Protein AF-A0A530AAE4-F1 (afdb_monomer)

Solvent-accessible surface area (backbone atoms only — 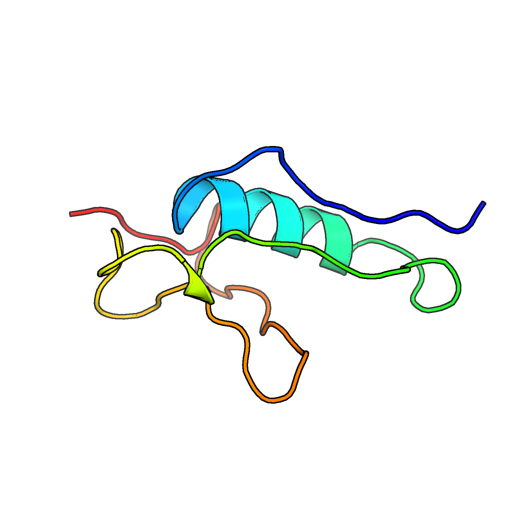not comparable to full-atom values): 4389 Å² total; per-residue (Å²): 126,69,44,66,28,59,66,98,67,55,58,37,71,56,38,28,50,26,41,56,55,46,72,71,47,59,71,98,32,50,76,48,60,57,60,42,48,93,81,48,89,78,62,47,19,86,87,59,56,62,54,80,52,97,92,41,67,78,69,63,83,47,79,86,62,29,60,63,71,118

pLDDT: mean 97.83, std 2.18, range [82.31, 98.88]

Structure (mmC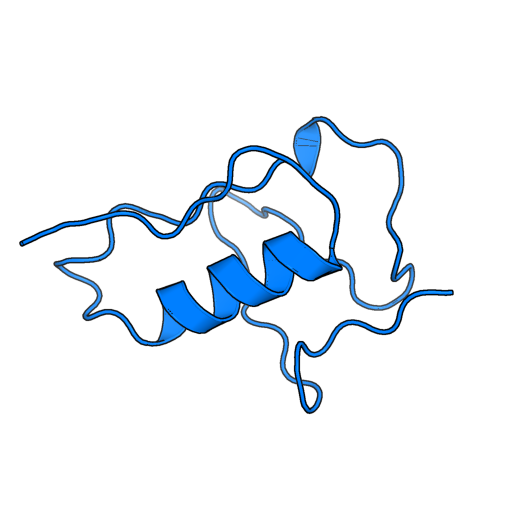IF, N/CA/C/O backbone):
data_AF-A0A530AAE4-F1
#
_entry.id   AF-A0A530AAE4-F1
#
loop_
_atom_site.group_PDB
_atom_site.id
_atom_site.type_symbol
_atom_site.label_atom_id
_atom_site.label_alt_id
_atom_site.label_comp_id
_atom_site.label_asym_id
_atom_site.label_entity_id
_atom_site.label_seq_id
_atom_site.pdbx_PDB_ins_code
_atom_site.Cartn_x
_atom_site.Cartn_y
_atom_site.Cartn_z
_atom_site.occupancy
_atom_site.B_iso_or_equiv
_atom_site.auth_seq_id
_atom_site.auth_comp_id
_atom_site.auth_asym_id
_atom_site.auth_atom_id
_atom_site.pdbx_PDB_model_num
ATOM 1 N N . LEU A 1 1 ? 12.676 -8.477 -15.513 1.00 92.94 1 LEU A N 1
ATOM 2 C CA . LEU A 1 1 ? 13.607 -8.378 -14.372 1.00 92.94 1 LEU A CA 1
ATOM 3 C C . LEU A 1 1 ? 12.758 -8.356 -13.110 1.00 92.94 1 LEU A C 1
ATOM 5 O O . LEU A 1 1 ? 11.625 -7.897 -13.235 1.00 92.94 1 LEU A O 1
ATOM 9 N N . PRO A 1 2 ? 13.225 -8.890 -11.975 1.00 98.56 2 PRO A N 1
ATOM 10 C CA . PRO A 1 2 ? 12.566 -8.654 -10.696 1.00 98.56 2 PRO A CA 1
ATOM 11 C C . PRO A 1 2 ? 12.511 -7.155 -10.372 1.00 98.56 2 PRO A C 1
ATOM 13 O O . PRO A 1 2 ? 13.443 -6.430 -10.729 1.00 98.56 2 PRO A O 1
ATOM 16 N N . HIS A 1 3 ? 11.416 -6.691 -9.775 1.00 98.81 3 HIS A N 1
ATOM 17 C CA . HIS A 1 3 ? 11.240 -5.303 -9.348 1.00 98.81 3 HIS A CA 1
ATOM 18 C C . HIS A 1 3 ? 10.193 -5.195 -8.231 1.00 98.81 3 HIS A C 1
ATOM 20 O O . HIS A 1 3 ? 9.376 -6.098 -8.035 1.00 98.81 3 HIS A O 1
ATOM 26 N N . SER A 1 4 ? 10.205 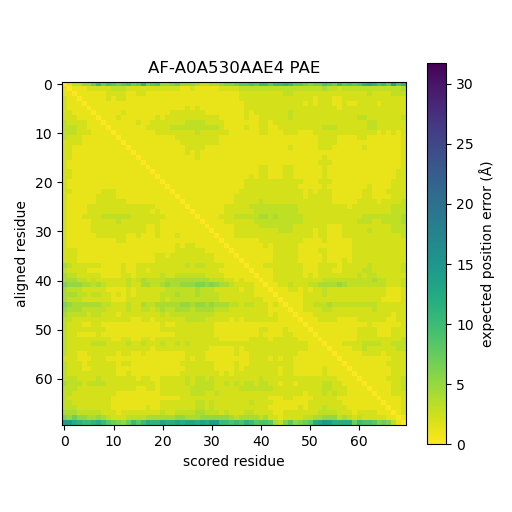-4.071 -7.520 1.00 98.81 4 SER A N 1
ATOM 27 C CA . SER A 1 4 ? 9.172 -3.702 -6.555 1.00 98.81 4 SER A CA 1
ATOM 28 C C . SER A 1 4 ? 8.075 -2.840 -7.197 1.00 98.81 4 SER A C 1
ATOM 30 O O . SER A 1 4 ? 8.148 -2.484 -8.380 1.00 98.81 4 SER A O 1
ATOM 32 N N . CYS A 1 5 ? 7.025 -2.542 -6.434 1.00 98.81 5 CYS A N 1
ATOM 33 C CA . CYS A 1 5 ? 5.980 -1.580 -6.789 1.00 98.81 5 C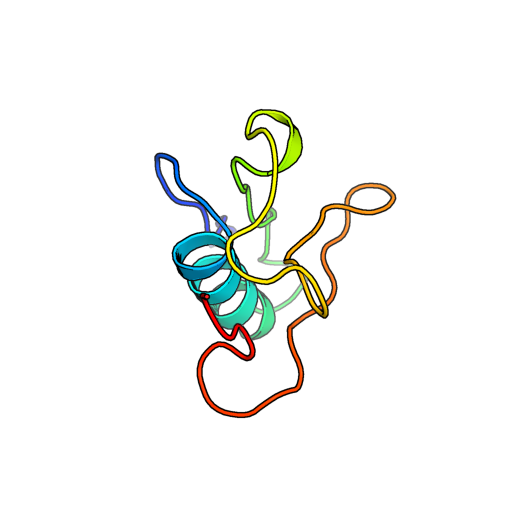YS A CA 1
ATOM 34 C C . CYS A 1 5 ? 5.714 -0.709 -5.566 1.00 98.81 5 CYS A C 1
ATOM 36 O O . CYS A 1 5 ? 4.785 -0.958 -4.801 1.00 98.81 5 CYS A O 1
ATOM 38 N N . ASP A 1 6 ? 6.573 0.286 -5.395 1.00 98.88 6 ASP A N 1
ATOM 39 C CA . ASP A 1 6 ? 6.608 1.160 -4.227 1.00 98.88 6 ASP A CA 1
ATOM 40 C C . ASP A 1 6 ? 6.178 2.578 -4.620 1.00 98.88 6 ASP A C 1
ATOM 42 O O . ASP A 1 6 ? 6.034 2.890 -5.805 1.00 98.88 6 ASP A O 1
ATOM 46 N N . ASP A 1 7 ? 6.037 3.453 -3.629 1.00 98.69 7 ASP A N 1
ATOM 47 C CA . ASP A 1 7 ? 6.079 4.900 -3.836 1.00 98.69 7 ASP A CA 1
ATOM 48 C C . ASP A 1 7 ? 6.890 5.574 -2.717 1.00 98.69 7 ASP A C 1
ATOM 50 O O . ASP A 1 7 ? 7.246 4.941 -1.723 1.00 98.69 7 ASP A O 1
ATOM 54 N N . ALA A 1 8 ? 7.205 6.859 -2.871 1.00 98.56 8 ALA A N 1
ATOM 55 C CA . ALA A 1 8 ? 8.041 7.606 -1.938 1.00 98.56 8 ALA A CA 1
ATOM 56 C C . ALA A 1 8 ? 7.418 7.738 -0.534 1.00 98.56 8 ALA A C 1
ATOM 58 O O . ALA A 1 8 ? 8.134 7.661 0.464 1.00 98.56 8 ALA A O 1
ATOM 59 N N . TRP A 1 9 ? 6.103 7.976 -0.446 1.00 98.38 9 TRP A N 1
ATOM 60 C CA . TRP A 1 9 ? 5.337 8.068 0.804 1.00 98.38 9 TRP A CA 1
ATOM 61 C C . TRP A 1 9 ? 3.824 8.069 0.522 1.00 98.38 9 TRP A C 1
ATOM 63 O O . TRP A 1 9 ? 3.405 8.175 -0.625 1.00 98.38 9 TRP A O 1
ATOM 73 N N . GLY A 1 10 ? 2.996 8.053 1.571 1.00 98.25 10 GLY A N 1
ATOM 74 C CA . GLY A 1 10 ? 1.571 8.401 1.498 1.00 98.25 10 GLY A CA 1
ATOM 75 C C . GLY A 1 10 ? 0.622 7.353 2.084 1.00 98.25 10 GLY A C 1
ATOM 76 O O . GLY A 1 10 ? 1.033 6.264 2.474 1.00 98.25 10 G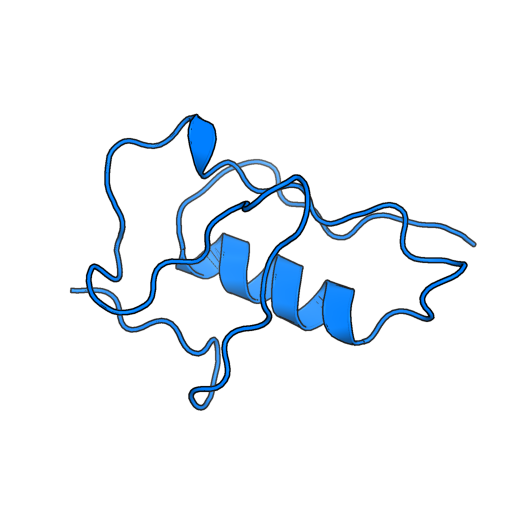LY A O 1
ATOM 77 N N . GLY A 1 11 ? -0.652 7.741 2.219 1.00 98.06 11 GLY A N 1
ATOM 78 C CA . GLY A 1 11 ? -1.702 6.947 2.872 1.00 98.06 11 GLY A CA 1
ATOM 79 C C . GLY A 1 11 ? -2.408 5.942 1.953 1.00 98.06 11 GLY A C 1
ATOM 80 O O . GLY A 1 11 ? -1.898 5.577 0.895 1.00 98.06 11 GLY A O 1
ATOM 81 N N . ASP A 1 12 ? -3.622 5.528 2.336 1.00 98.44 12 ASP A N 1
ATOM 82 C CA . ASP A 1 12 ? -4.329 4.391 1.716 1.00 98.44 12 ASP A CA 1
ATOM 83 C C . ASP A 1 12 ? -4.526 4.510 0.198 1.00 98.44 12 ASP A C 1
ATOM 85 O O . ASP A 1 12 ? -4.504 3.502 -0.500 1.00 98.44 12 ASP A O 1
ATOM 89 N N . ILE A 1 13 ? -4.698 5.726 -0.334 1.00 98.44 13 IL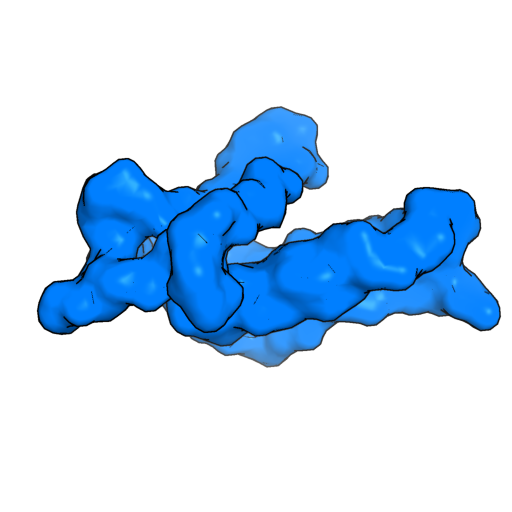E A N 1
ATOM 90 C CA . ILE A 1 13 ? -4.942 5.946 -1.770 1.00 98.44 13 ILE A CA 1
ATOM 91 C C . ILE A 1 13 ? -3.750 5.461 -2.603 1.00 98.44 13 ILE A C 1
ATOM 93 O O . ILE A 1 13 ? -3.918 4.670 -3.530 1.00 98.44 13 ILE A O 1
ATOM 97 N N . ILE A 1 14 ? -2.544 5.926 -2.275 1.00 98.75 14 ILE A N 1
ATOM 98 C CA . ILE A 1 14 ? -1.346 5.554 -3.028 1.00 98.75 14 ILE A CA 1
ATOM 99 C C . ILE A 1 14 ? -0.898 4.133 -2.693 1.00 98.75 14 ILE A C 1
ATOM 101 O O . ILE A 1 14 ? -0.532 3.381 -3.593 1.00 98.75 14 ILE A O 1
ATOM 105 N N . ALA A 1 15 ? -1.057 3.716 -1.433 1.00 98.75 15 ALA A N 1
ATOM 106 C CA . ALA A 1 15 ? -0.820 2.339 -1.025 1.00 98.75 15 ALA A CA 1
ATOM 107 C C . ALA A 1 15 ? -1.673 1.356 -1.848 1.00 98.75 15 ALA A C 1
ATOM 109 O O . ALA A 1 15 ? -1.154 0.362 -2.351 1.00 98.75 15 ALA A O 1
ATOM 110 N N . ALA A 1 16 ? -2.959 1.655 -2.061 1.00 98.81 16 ALA A N 1
ATOM 111 C CA . ALA A 1 16 ? -3.830 0.838 -2.900 1.00 98.81 16 ALA A CA 1
ATOM 112 C C . ALA A 1 16 ? -3.346 0.774 -4.352 1.00 98.81 16 ALA A C 1
ATOM 114 O O . ALA A 1 16 ? -3.362 -0.302 -4.945 1.00 98.81 16 ALA A O 1
ATOM 115 N N . ALA A 1 17 ? 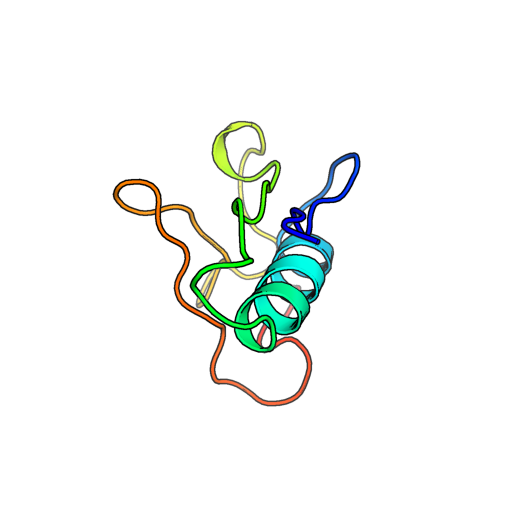-2.897 1.892 -4.927 1.00 98.88 17 ALA A N 1
ATOM 116 C CA . ALA A 1 17 ? -2.385 1.912 -6.295 1.00 98.88 17 ALA A CA 1
ATOM 117 C C . ALA A 1 17 ? -1.142 1.015 -6.452 1.00 98.88 17 ALA A C 1
ATOM 119 O O . ALA A 1 17 ? -1.096 0.192 -7.370 1.00 98.88 17 ALA A O 1
ATOM 120 N N . CYS A 1 18 ? -0.184 1.109 -5.524 1.00 98.88 18 CYS A N 1
ATOM 121 C CA . CYS A 1 18 ? 0.997 0.243 -5.474 1.00 98.88 18 CYS A CA 1
ATOM 122 C C . CYS A 1 18 ? 0.613 -1.240 -5.358 1.00 98.88 18 CYS A C 1
ATOM 124 O O . CYS A 1 18 ? 1.111 -2.073 -6.115 1.00 98.88 18 CYS A O 1
ATOM 126 N N . VAL A 1 19 ? -0.322 -1.568 -4.461 1.00 98.81 19 VAL A N 1
ATOM 127 C CA . VAL A 1 19 ? -0.787 -2.945 -4.223 1.00 98.81 19 VAL A CA 1
ATOM 128 C C . VAL A 1 19 ? -1.524 -3.519 -5.434 1.00 98.81 19 VAL A C 1
ATOM 130 O O . VAL A 1 19 ? -1.296 -4.675 -5.789 1.00 98.81 19 VAL A O 1
ATOM 133 N N . HIS A 1 20 ? -2.369 -2.730 -6.104 1.00 98.88 20 HIS A N 1
ATOM 134 C CA . HIS A 1 20 ? -3.045 -3.159 -7.333 1.00 98.88 20 HIS A CA 1
ATOM 135 C C . HIS A 1 20 ? -2.051 -3.431 -8.459 1.00 98.88 20 HIS A C 1
ATOM 137 O O . HIS A 1 20 ? -2.175 -4.448 -9.137 1.00 98.88 20 HIS A O 1
ATOM 143 N N . LEU A 1 21 ? -1.035 -2.580 -8.636 1.00 98.81 21 LEU A N 1
ATOM 144 C CA . LEU A 1 21 ? 0.011 -2.831 -9.627 1.00 98.81 21 LEU A CA 1
ATOM 145 C C . LEU A 1 21 ? 0.800 -4.102 -9.283 1.00 98.81 21 LEU A C 1
ATOM 147 O O . LEU A 1 21 ? 0.940 -4.980 -10.136 1.00 98.81 21 LEU A O 1
ATOM 151 N N . ALA A 1 22 ? 1.239 -4.240 -8.029 1.00 98.75 22 ALA A N 1
ATOM 152 C CA . ALA A 1 22 ? 1.976 -5.404 -7.538 1.00 98.75 22 ALA A CA 1
ATOM 153 C C . ALA A 1 22 ? 1.217 -6.721 -7.757 1.00 98.75 22 ALA A C 1
ATOM 155 O O . ALA A 1 22 ? 1.813 -7.724 -8.145 1.00 98.75 22 ALA A O 1
ATOM 156 N N . ALA A 1 23 ? -0.108 -6.710 -7.579 1.00 98.62 23 ALA A N 1
ATOM 157 C CA . ALA A 1 23 ? -0.969 -7.875 -7.777 1.00 98.62 23 ALA A CA 1
ATOM 158 C C . ALA A 1 23 ? -0.984 -8.406 -9.222 1.00 98.62 23 ALA A C 1
ATOM 160 O O . ALA A 1 23 ? -1.408 -9.537 -9.456 1.00 98.62 23 ALA A O 1
ATOM 161 N N . THR A 1 24 ? -0.534 -7.604 -10.193 1.00 98.69 24 THR A N 1
ATOM 162 C CA . THR A 1 24 ? -0.463 -7.993 -11.611 1.00 98.69 24 THR A CA 1
ATOM 163 C C . THR A 1 24 ? 0.916 -8.498 -12.042 1.00 98.69 24 THR A C 1
ATOM 165 O O . THR A 1 24 ? 1.064 -9.008 -13.155 1.00 98.69 24 THR A O 1
ATOM 168 N N . VAL A 1 25 ? 1.933 -8.381 -11.183 1.00 98.69 25 VAL A N 1
ATOM 169 C CA . VAL A 1 25 ? 3.303 -8.811 -11.482 1.00 98.69 25 VAL A CA 1
ATOM 170 C C . VAL A 1 25 ? 3.430 -10.323 -11.294 1.00 98.69 25 VAL A C 1
ATOM 172 O O . VAL A 1 25 ? 2.872 -10.909 -10.369 1.00 98.69 25 VAL A O 1
ATOM 175 N N . GLU A 1 26 ? 4.193 -10.983 -12.170 1.00 98.56 26 GLU A N 1
ATOM 176 C CA . GLU A 1 26 ? 4.506 -12.409 -12.021 1.00 98.56 26 GLU A CA 1
ATOM 177 C C . GLU A 1 26 ? 5.171 -12.658 -10.648 1.00 98.56 26 GLU A C 1
ATOM 179 O O . GLU A 1 26 ? 6.209 -12.047 -10.388 1.00 98.56 26 GLU A O 1
ATOM 184 N N . PRO A 1 27 ? 4.670 -13.572 -9.788 1.00 98.31 27 PRO A N 1
ATOM 185 C CA . PRO A 1 27 ? 5.126 -13.677 -8.395 1.00 98.31 27 PRO A CA 1
ATOM 186 C C . PRO A 1 27 ? 6.639 -13.842 -8.216 1.00 98.31 27 PRO A C 1
ATOM 188 O O . PRO A 1 27 ? 7.235 -13.209 -7.355 1.00 98.31 27 PRO A O 1
ATOM 191 N N . ARG A 1 28 ? 7.305 -14.621 -9.081 1.00 98.25 28 ARG A N 1
ATOM 192 C CA . ARG A 1 28 ? 8.773 -14.806 -9.041 1.00 98.25 28 ARG A CA 1
ATOM 193 C C . ARG A 1 28 ? 9.585 -13.572 -9.473 1.00 98.25 28 ARG A C 1
ATOM 195 O O . ARG A 1 28 ? 10.810 -13.640 -9.520 1.00 98.25 28 ARG A O 1
ATOM 202 N N . ARG A 1 29 ? 8.918 -12.500 -9.901 1.00 98.44 29 ARG A N 1
ATOM 203 C CA . ARG A 1 29 ? 9.510 -11.211 -10.290 1.00 98.44 29 ARG A CA 1
ATOM 204 C C . ARG A 1 29 ? 9.066 -10.071 -9.374 1.00 98.44 29 ARG A C 1
ATOM 206 O O . ARG A 1 29 ? 9.527 -8.954 -9.581 1.00 98.44 29 ARG A O 1
ATOM 213 N N . MET A 1 30 ? 8.185 -10.338 -8.412 1.00 98.56 30 MET A N 1
ATOM 214 C CA . MET A 1 30 ? 7.670 -9.334 -7.496 1.00 98.56 30 MET A CA 1
ATOM 215 C C . MET A 1 30 ? 8.512 -9.326 -6.222 1.00 98.56 30 MET A C 1
ATOM 217 O O . MET A 1 30 ? 8.379 -10.215 -5.387 1.00 98.56 30 MET A O 1
ATOM 221 N N . GLU A 1 31 ? 9.369 -8.318 -6.075 1.00 98.69 31 GLU A N 1
ATOM 222 C CA . GLU A 1 31 ? 10.241 -8.168 -4.895 1.00 98.69 31 GLU A CA 1
ATOM 223 C C . GLU A 1 31 ? 9.485 -7.619 -3.669 1.00 98.69 31 GLU A C 1
ATOM 225 O O . GLU A 1 31 ? 9.973 -7.694 -2.545 1.00 98.69 31 GLU A O 1
ATOM 230 N N . GLY A 1 32 ? 8.276 -7.084 -3.872 1.00 98.62 32 GLY A N 1
ATOM 231 C CA . GLY A 1 32 ? 7.405 -6.557 -2.819 1.00 98.62 32 GLY A CA 1
ATOM 232 C C . GLY A 1 32 ? 6.835 -5.175 -3.138 1.00 98.62 32 GLY A C 1
ATOM 233 O O . GLY A 1 32 ? 7.298 -4.491 -4.049 1.00 98.62 32 GLY A O 1
ATOM 234 N N . ALA A 1 33 ? 5.795 -4.787 -2.404 1.00 98.69 33 ALA A N 1
ATOM 235 C CA . ALA A 1 33 ? 5.213 -3.450 -2.462 1.00 98.69 33 ALA A CA 1
ATOM 236 C C . ALA A 1 33 ? 5.396 -2.779 -1.103 1.00 98.69 33 ALA A C 1
ATOM 238 O O . ALA A 1 33 ? 4.784 -3.182 -0.110 1.00 98.69 33 ALA A O 1
ATOM 239 N N . TRP A 1 34 ? 6.267 -1.783 -1.055 1.00 98.75 34 TRP A N 1
ATOM 240 C CA . TRP A 1 34 ? 6.478 -0.956 0.116 1.00 98.75 34 TRP A CA 1
ATOM 241 C C . TRP A 1 34 ? 5.397 0.123 0.194 1.00 98.75 34 TRP A C 1
ATOM 243 O O . TRP A 1 34 ? 5.113 0.817 -0.783 1.00 98.75 34 TRP A O 1
ATOM 253 N N . ILE A 1 35 ? 4.805 0.273 1.381 1.00 98.69 35 ILE A N 1
ATOM 254 C CA . ILE A 1 35 ? 3.831 1.320 1.695 1.00 98.69 35 ILE A CA 1
ATOM 255 C C . ILE A 1 35 ? 4.184 1.958 3.039 1.00 98.69 35 ILE A C 1
ATOM 257 O O . ILE A 1 35 ? 4.654 1.285 3.955 1.00 98.69 35 ILE A O 1
ATOM 261 N N . ALA A 1 36 ? 3.892 3.247 3.199 1.00 98.62 36 ALA A N 1
ATOM 262 C CA . ALA A 1 36 ? 4.241 3.993 4.409 1.00 98.62 36 ALA A CA 1
ATOM 263 C C . ALA A 1 36 ? 3.314 3.717 5.616 1.00 98.62 36 ALA A C 1
ATOM 265 O O . ALA A 1 36 ? 3.415 4.400 6.634 1.00 98.62 36 ALA A O 1
ATOM 266 N N . GLN A 1 37 ? 2.399 2.744 5.517 1.00 98.56 37 GLN A N 1
ATOM 267 C CA . GLN A 1 37 ? 1.283 2.556 6.449 1.00 98.56 37 GLN A CA 1
ATOM 268 C C . GLN A 1 37 ? 1.704 2.452 7.923 1.00 98.56 37 GLN A C 1
ATOM 270 O O . GLN A 1 37 ? 1.063 3.066 8.772 1.00 98.56 37 GLN A O 1
ATOM 275 N N . GLU A 1 38 ? 2.772 1.719 8.248 1.00 98.12 38 GLU A N 1
ATOM 276 C CA . GLU A 1 38 ? 3.227 1.545 9.641 1.00 98.12 38 GLU A CA 1
ATOM 277 C C . GLU A 1 38 ? 3.790 2.836 10.265 1.00 98.12 38 GLU A C 1
ATOM 279 O O . GLU A 1 38 ? 3.908 2.942 11.486 1.00 98.12 38 GLU A O 1
ATOM 284 N N . TYR A 1 39 ? 4.101 3.838 9.439 1.00 98.38 39 TYR A N 1
ATOM 285 C CA . TYR A 1 39 ? 4.629 5.138 9.854 1.00 98.38 39 TYR A CA 1
ATOM 286 C C . TYR A 1 39 ? 3.564 6.244 9.869 1.00 98.38 39 TYR A C 1
ATOM 288 O O . TYR A 1 39 ? 3.859 7.379 10.250 1.00 98.38 39 TYR A O 1
ATOM 296 N N . ILE A 1 40 ? 2.334 5.946 9.446 1.00 97.75 40 ILE A N 1
ATOM 297 C CA . ILE A 1 40 ? 1.241 6.914 9.342 1.00 97.75 40 ILE A CA 1
ATOM 298 C C . ILE A 1 40 ? 0.224 6.644 10.448 1.00 97.75 40 ILE A C 1
ATOM 300 O O . ILE A 1 40 ? -0.239 5.524 10.651 1.00 97.75 40 ILE A O 1
ATOM 304 N N . LYS A 1 41 ? -0.150 7.700 11.177 1.00 97.19 41 LYS A N 1
ATOM 305 C CA . LYS A 1 41 ? -1.225 7.616 12.166 1.00 97.19 41 LYS A CA 1
ATOM 306 C C . LYS A 1 41 ? -2.578 7.744 11.469 1.00 97.19 41 LYS A C 1
ATOM 308 O O . LYS A 1 41 ? -2.912 8.818 10.977 1.00 97.19 41 LYS A O 1
ATOM 313 N N . GLY A 1 42 ? -3.381 6.688 11.553 1.00 95.94 42 GLY A N 1
ATOM 314 C CA . GLY A 1 42 ? -4.737 6.661 11.010 1.00 95.94 42 GLY A CA 1
ATOM 315 C C . GLY A 1 42 ? -4.779 6.325 9.520 1.00 95.94 42 GLY A C 1
ATOM 316 O O . GLY A 1 42 ? -3.754 6.065 8.897 1.00 95.94 42 GLY A O 1
ATOM 317 N N . HIS A 1 43 ? -5.993 6.323 8.980 1.00 97.81 43 HIS A N 1
ATOM 318 C CA . HIS A 1 43 ? -6.318 5.887 7.628 1.00 97.81 43 HIS A CA 1
ATOM 319 C C . HIS A 1 43 ? -7.322 6.856 7.003 1.00 97.81 43 HIS A C 1
ATOM 321 O O . HIS A 1 43 ? -8.131 7.457 7.712 1.00 97.81 43 HIS A O 1
ATOM 327 N N . PHE A 1 44 ? -7.271 7.014 5.684 1.00 96.50 44 PHE A N 1
ATOM 328 C CA . PHE A 1 44 ? -8.325 7.710 4.949 1.00 96.50 44 PHE A CA 1
ATOM 329 C C . PHE A 1 44 ? -9.580 6.849 4.855 1.00 96.50 44 PHE A C 1
ATOM 331 O O . PHE A 1 44 ? -10.681 7.385 4.849 1.00 96.50 44 PHE A O 1
ATOM 338 N N . ASP A 1 45 ? -9.412 5.527 4.822 1.00 97.25 45 ASP A N 1
ATOM 339 C CA . ASP A 1 45 ? -10.515 4.576 4.881 1.00 97.25 45 ASP A CA 1
ATOM 340 C C . ASP A 1 45 ? -10.470 3.795 6.194 1.00 97.25 45 ASP A C 1
ATOM 342 O O . ASP A 1 45 ? -9.625 2.925 6.396 1.00 97.25 45 ASP A O 1
ATOM 346 N N . GLN A 1 46 ? -11.385 4.124 7.102 1.00 95.31 46 GLN A N 1
ATOM 347 C CA . GLN A 1 46 ? -11.457 3.498 8.423 1.00 95.31 46 GLN A CA 1
ATOM 348 C C . GLN A 1 46 ? -12.063 2.086 8.379 1.00 95.31 46 GLN A C 1
ATOM 350 O O . GLN A 1 46 ? -11.855 1.300 9.303 1.00 95.31 46 GLN A O 1
ATOM 355 N N . GLU A 1 47 ? -12.807 1.744 7.322 1.00 95.75 47 GLU A N 1
ATOM 356 C CA . GLU A 1 47 ? -13.506 0.462 7.200 1.00 95.75 47 GLU A CA 1
ATOM 357 C C . GLU A 1 47 ? -12.636 -0.600 6.516 1.00 95.75 47 GLU A C 1
ATOM 359 O O . GLU A 1 47 ? -12.616 -1.761 6.933 1.00 95.75 47 GLU A O 1
ATOM 364 N N . GLN A 1 48 ? -11.926 -0.219 5.450 1.00 95.88 48 GLN A N 1
ATOM 365 C CA . GLN A 1 48 ? -11.072 -1.104 4.652 1.00 95.88 48 GLN A CA 1
ATOM 366 C C . GLN A 1 48 ? -9.712 -0.457 4.339 1.00 95.88 48 GLN A C 1
ATOM 368 O O . GLN A 1 48 ? -9.404 -0.203 3.169 1.00 95.88 48 GLN A O 1
ATOM 373 N N . PRO A 1 49 ? -8.876 -0.206 5.364 1.00 97.25 49 PRO A N 1
ATOM 374 C CA . PRO A 1 49 ? -7.551 0.367 5.169 1.00 97.25 49 PRO A CA 1
ATOM 375 C C . PRO A 1 49 ? -6.598 -0.605 4.465 1.00 97.25 49 PRO A C 1
ATOM 377 O O . PRO A 1 49 ? -6.703 -1.829 4.610 1.00 97.25 49 PRO A O 1
ATOM 380 N N . VAL A 1 50 ? -5.607 -0.059 3.756 1.00 98.38 50 VAL A N 1
ATOM 381 C CA . VAL A 1 50 ? -4.546 -0.862 3.134 1.00 98.38 50 VAL A CA 1
ATOM 382 C C . VAL A 1 50 ? -3.449 -1.080 4.164 1.00 98.38 50 VAL A C 1
ATOM 384 O O . VAL A 1 50 ? -2.690 -0.165 4.460 1.00 98.38 50 VAL A O 1
ATOM 387 N N . VAL A 1 51 ? -3.370 -2.286 4.725 1.00 98.50 51 VAL A N 1
ATOM 388 C CA . VAL A 1 51 ? -2.495 -2.587 5.869 1.00 98.50 51 VAL A CA 1
ATOM 389 C C . VAL A 1 51 ? -1.530 -3.727 5.590 1.00 98.50 51 VAL A C 1
ATOM 391 O O . VAL A 1 51 ? -1.880 -4.711 4.932 1.00 98.50 51 VAL A O 1
ATOM 394 N N . ILE A 1 52 ? -0.333 -3.626 6.167 1.00 98.75 52 ILE A N 1
ATOM 395 C CA . ILE A 1 52 ? 0.625 -4.730 6.202 1.00 98.75 52 ILE A CA 1
ATOM 396 C C . ILE A 1 52 ? 0.212 -5.683 7.328 1.00 98.75 52 ILE A C 1
ATOM 398 O O . ILE A 1 52 ? 0.007 -5.285 8.474 1.00 98.75 52 ILE A O 1
ATOM 402 N N . ARG A 1 53 ? 0.085 -6.972 7.015 1.00 98.50 53 ARG A N 1
ATOM 403 C CA . ARG A 1 53 ? -0.166 -8.044 7.985 1.00 98.50 53 ARG A CA 1
ATOM 404 C C . ARG A 1 53 ? 0.823 -9.169 7.742 1.00 98.50 53 ARG A C 1
ATOM 406 O O . ARG A 1 53 ? 0.815 -9.778 6.679 1.00 98.50 53 ARG A O 1
ATOM 413 N N . GLN A 1 54 ? 1.675 -9.445 8.732 1.00 97.75 54 GLN A N 1
ATOM 414 C CA . GLN A 1 54 ? 2.696 -10.501 8.648 1.00 97.75 54 GLN A CA 1
ATOM 415 C C . GLN A 1 54 ? 3.554 -10.389 7.369 1.00 97.75 54 GLN A C 1
ATOM 417 O O . GLN A 1 54 ? 3.795 -11.376 6.676 1.00 97.75 54 GLN A O 1
ATOM 422 N N . GLY A 1 55 ? 3.961 -9.164 7.023 1.00 98.12 55 GLY A N 1
ATOM 423 C CA . GLY A 1 55 ? 4.772 -8.884 5.834 1.00 98.12 55 GLY A CA 1
ATOM 424 C C . GLY A 1 55 ? 4.038 -8.995 4.491 1.00 98.12 55 GLY A C 1
ATOM 425 O O . GLY A 1 55 ? 4.687 -8.930 3.456 1.00 98.12 55 GLY A O 1
ATOM 426 N N . HIS A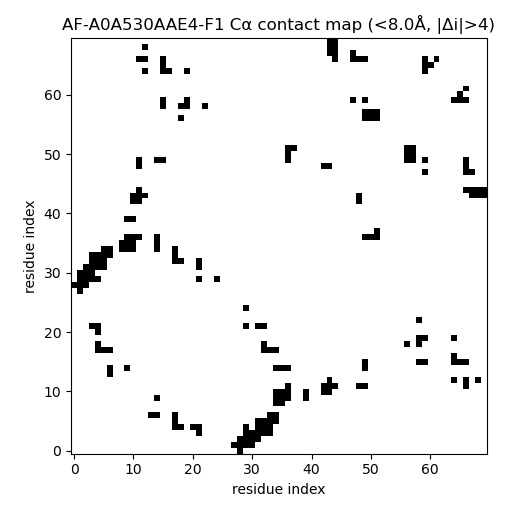 1 56 ? 2.712 -9.158 4.486 1.00 98.69 56 HIS A N 1
ATOM 427 C CA . HIS A 1 56 ? 1.898 -9.257 3.272 1.00 98.69 56 HIS A CA 1
ATOM 428 C C . HIS A 1 56 ? 0.777 -8.217 3.276 1.00 98.69 56 HIS A C 1
ATOM 430 O O . HIS A 1 56 ? 0.334 -7.770 4.334 1.00 98.69 56 HIS A O 1
ATOM 436 N N . ILE A 1 57 ? 0.290 -7.854 2.089 1.00 98.75 57 ILE A N 1
ATOM 437 C CA . ILE A 1 57 ? -0.814 -6.905 1.919 1.00 98.75 57 ILE A CA 1
ATOM 438 C C . ILE A 1 57 ? -1.912 -7.592 1.111 1.00 98.75 57 ILE A C 1
ATOM 440 O O . ILE A 1 57 ? -1.660 -8.134 0.035 1.00 98.75 57 ILE A O 1
ATOM 444 N N . ALA A 1 58 ? -3.136 -7.594 1.637 1.00 98.50 58 ALA A N 1
ATOM 445 C CA . ALA A 1 58 ? -4.287 -8.091 0.895 1.00 98.50 58 ALA A CA 1
ATOM 446 C C . ALA A 1 58 ? -4.702 -7.061 -0.164 1.00 98.50 58 ALA A C 1
ATOM 448 O O . ALA A 1 58 ? -4.854 -5.880 0.143 1.00 98.50 58 ALA A O 1
ATOM 449 N N . VAL A 1 59 ? -4.914 -7.511 -1.402 1.00 98.56 59 VAL A N 1
ATOM 450 C CA . VAL A 1 59 ? -5.369 -6.637 -2.492 1.00 98.56 59 VAL A CA 1
ATOM 451 C C . VAL A 1 59 ? -6.796 -6.154 -2.196 1.00 98.56 59 VAL A C 1
ATOM 453 O O . VAL A 1 59 ? -7.659 -7.001 -1.933 1.00 98.56 59 VAL A O 1
ATOM 456 N N . PRO A 1 60 ? -7.086 -4.839 -2.243 1.00 98.44 60 PRO A N 1
ATOM 457 C CA . PRO A 1 60 ? -8.448 -4.332 -2.088 1.00 98.44 60 PRO A CA 1
ATOM 458 C C . PRO A 1 60 ? -9.400 -4.921 -3.138 1.00 98.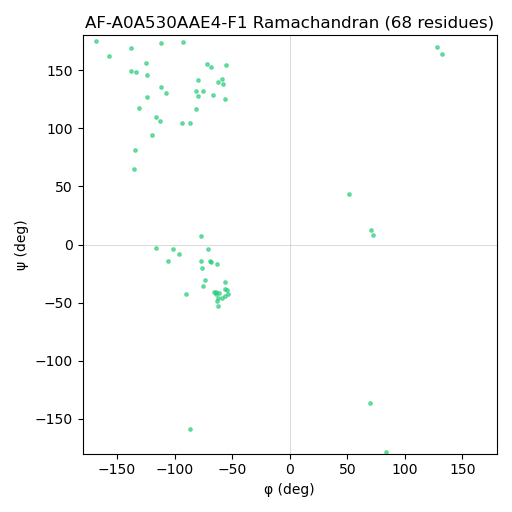44 60 PRO A C 1
ATOM 460 O O . PRO A 1 60 ? -9.047 -5.036 -4.307 1.00 98.44 60 PRO A O 1
ATOM 463 N N . GLN A 1 61 ? -10.616 -5.291 -2.726 1.00 97.62 61 GLN A N 1
ATOM 464 C CA . GLN A 1 61 ? -11.569 -6.016 -3.587 1.00 97.62 61 GLN A CA 1
ATOM 465 C C . GLN A 1 61 ? -12.732 -5.154 -4.103 1.00 97.62 61 GLN A C 1
ATOM 467 O O . GLN A 1 61 ? -13.455 -5.562 -5.011 1.00 97.62 61 GLN A O 1
ATOM 472 N N . ARG A 1 62 ? -12.955 -3.967 -3.524 1.00 97.50 62 ARG A N 1
ATOM 473 C CA . ARG A 1 62 ? -13.985 -3.037 -4.013 1.00 97.50 62 ARG A CA 1
ATOM 474 C C . ARG A 1 62 ? -13.556 -2.412 -5.353 1.00 97.50 62 ARG A C 1
ATOM 476 O O . ARG A 1 62 ? -12.357 -2.314 -5.606 1.00 97.50 62 ARG A O 1
ATOM 483 N N . PRO A 1 63 ? -14.505 -1.956 -6.195 1.00 98.06 63 PRO A N 1
ATOM 484 C CA . PRO A 1 63 ? -14.186 -1.328 -7.477 1.00 98.06 63 PRO A CA 1
ATOM 485 C C . PRO A 1 63 ? -13.231 -0.129 -7.367 1.00 98.06 63 PRO A C 1
ATOM 487 O O . PRO A 1 63 ? -13.192 0.570 -6.352 1.00 98.06 63 PRO A O 1
ATOM 490 N N . GLY A 1 64 ? -12.502 0.143 -8.452 1.00 98.00 64 GLY A N 1
ATOM 491 C CA . GLY A 1 64 ? -11.474 1.185 -8.481 1.00 98.00 64 GLY A CA 1
ATOM 492 C C . GLY A 1 64 ? -10.271 0.792 -7.625 1.00 98.00 64 GLY A C 1
ATOM 493 O O . GLY A 1 64 ? -9.844 -0.357 -7.650 1.00 98.00 64 GLY A O 1
ATOM 494 N N . LEU A 1 65 ? -9.744 1.733 -6.840 1.00 98.31 65 LEU A N 1
ATOM 495 C CA . LEU A 1 65 ? -8.684 1.432 -5.870 1.00 98.31 65 LEU A CA 1
ATOM 496 C C . LEU A 1 65 ? -9.182 0.582 -4.692 1.00 98.31 65 LEU A C 1
ATOM 498 O O . LEU A 1 65 ? -8.379 0.039 -3.942 1.00 98.31 65 LEU A O 1
ATOM 502 N N . GLY A 1 66 ? -10.499 0.466 -4.511 1.00 97.88 66 GLY A N 1
ATOM 503 C CA . GLY A 1 66 ? -11.097 -0.248 -3.391 1.00 97.88 66 GLY A CA 1
ATOM 504 C C . GLY A 1 66 ? -10.941 0.444 -2.032 1.00 97.88 66 GLY A C 1
ATOM 505 O O . GLY A 1 66 ? -11.253 -0.169 -1.013 1.00 97.88 66 GLY A O 1
ATOM 506 N N . VAL A 1 67 ? -10.518 1.710 -2.037 1.00 97.75 67 VAL A N 1
ATOM 507 C CA . VAL A 1 67 ? -10.401 2.626 -0.892 1.00 97.75 67 VAL A CA 1
ATOM 508 C C . VAL A 1 67 ? -11.446 3.729 -1.044 1.00 97.75 67 VAL A C 1
ATOM 510 O O . VAL A 1 67 ? -11.611 4.280 -2.135 1.00 97.75 67 VAL A O 1
ATOM 513 N N . LYS A 1 68 ? -12.141 4.059 0.043 1.00 96.94 68 LYS A N 1
ATOM 514 C CA . LYS A 1 68 ? -13.121 5.142 0.140 1.00 96.94 68 LYS A CA 1
ATOM 515 C C . LYS A 1 68 ? -12.645 6.141 1.207 1.00 96.94 68 LYS A C 1
ATOM 517 O O . LYS A 1 68 ? -12.916 5.920 2.383 1.00 96.94 68 LYS A O 1
ATOM 522 N N . PRO A 1 69 ? -11.940 7.211 0.804 1.00 94.00 69 PRO A N 1
ATOM 523 C CA . PRO A 1 69 ? -11.549 8.284 1.712 1.00 94.00 69 PRO A CA 1
ATOM 524 C C . PRO A 1 69 ? -12.773 8.999 2.297 1.00 94.00 69 PRO A C 1
ATOM 526 O O . PRO A 1 69 ? -13.735 9.244 1.560 1.00 94.00 69 PRO A O 1
ATOM 529 N N . GLU A 1 70 ? -12.717 9.343 3.582 1.00 82.31 70 GLU A N 1
ATOM 530 C CA . GLU A 1 70 ? -13.647 10.281 4.237 1.00 82.31 70 GLU A CA 1
ATOM 531 C C . GLU A 1 70 ? -13.189 11.742 4.132 1.00 82.31 70 GLU A C 1
ATOM 533 O O . GLU A 1 70 ? -11.965 12.002 4.223 1.00 82.31 70 GLU A O 1
#

Sequence (70 aa):
LPHSCDDAWGGDIIAAACVHLAATVEPRRMEGAWIAQEYIKGHFDQEQPVVIRQGHIAVPQRPGLGVKPE

Foldseek 3Di:
DADEQEDPADAQQSQLVSLVVLVPDDPVRYPYYDYCHVVDDDHQAPPDTFDQDPNDTDRQDDPDSNGDGD

Nearest PDB structures (foldseek):
  4e8g-assembly1_B  TM=1.000E+00  e=1.136E-07  Paracoccus denitrificans PD1222
  4izg-assembly1_A  TM=1.002E+00  e=1.402E-07  Paracoccus denitrificans PD1222
  4e8g-assembly1_A  TM=1.001E+00  e=2.632E-07  Paracoccus denitrificans PD1222
  2pmq-assembly1_B  TM=9.903E-01  e=2.133E-07  Salipiger bermudensis HTCC2601
  3eez-assembly1_A  TM=9.026E-01  e=8.252E-04  Ruegeria pomeroyi

Mean predicted aligned error: 1.9 Å

Secondary structure (DSSP, 8-state):
--EE---SS-SHHHHHHHHHHHTTS-GGGEEE---GGGGSSS-S-SSS---EETTEEPPP-SSTTS----

Radius of gyration: 11.65 Å; Cα contacts (8 Å, |Δi|>4): 112; chains: 1; bounding box: 28×25×26 Å